Protein AF-A0A0K3BQ61-F1 (afdb_monomer_lite)

Radius of gyration: 16.15 Å; chains: 1; bounding box: 32×47×34 Å

Structure (mmCIF, N/CA/C/O backbone):
data_AF-A0A0K3BQ61-F1
#
_entry.id   AF-A0A0K3BQ61-F1
#
loop_
_atom_site.group_PDB
_atom_site.id
_atom_site.type_symbol
_atom_site.label_atom_id
_atom_site.label_alt_id
_atom_site.label_comp_id
_atom_site.label_asym_id
_atom_site.label_entity_id
_atom_site.label_seq_id
_atom_site.pdbx_PDB_ins_code
_atom_site.Cartn_x
_atom_site.Cartn_y
_atom_site.Cartn_z
_atom_site.occupancy
_atom_site.B_iso_or_equiv
_atom_site.auth_seq_id
_atom_site.auth_comp_id
_atom_site.auth_asym_id
_atom_site.auth_atom_id
_atom_site.pdbx_PDB_model_num
ATOM 1 N N . MET A 1 1 ? 19.340 -35.153 12.238 1.00 63.81 1 MET A N 1
ATOM 2 C CA . MET A 1 1 ? 18.593 -35.238 10.962 1.00 63.81 1 MET A CA 1
ATOM 3 C C . MET A 1 1 ? 17.099 -34.933 11.121 1.00 63.81 1 MET A C 1
ATOM 5 O O . MET A 1 1 ? 16.691 -33.869 10.684 1.00 63.81 1 MET A O 1
ATOM 9 N N . ARG A 1 2 ? 16.28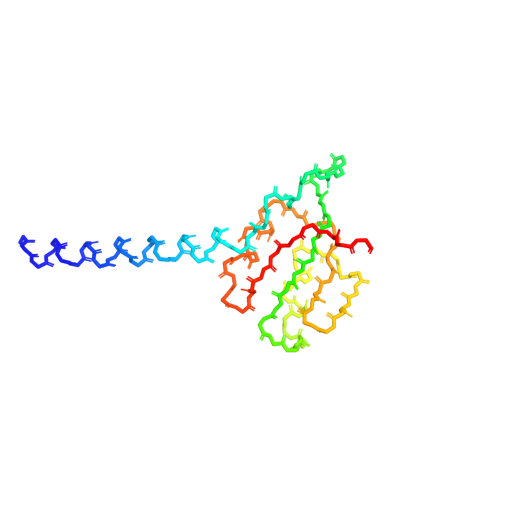3 -35.758 11.807 1.00 82.88 2 ARG A N 1
ATOM 10 C CA . ARG A 1 2 ? 14.808 -35.568 11.882 1.00 82.88 2 ARG A CA 1
ATOM 11 C C . ARG A 1 2 ? 14.350 -34.222 12.472 1.00 82.88 2 ARG A C 1
ATOM 13 O O . ARG A 1 2 ? 13.436 -33.610 11.943 1.00 82.88 2 ARG A O 1
ATOM 20 N N . LYS A 1 3 ? 15.019 -33.730 13.522 1.00 86.62 3 LYS A N 1
ATOM 21 C CA . LYS A 1 3 ? 14.719 -32.417 14.132 1.00 86.62 3 LYS A CA 1
ATOM 22 C C . LYS A 1 3 ? 15.018 -31.247 13.186 1.00 86.62 3 LYS A C 1
ATOM 24 O O . LYS A 1 3 ? 14.228 -30.321 13.103 1.00 86.62 3 LYS A O 1
ATOM 29 N N . ILE A 1 4 ? 16.124 -31.325 12.442 1.00 91.75 4 ILE A N 1
ATOM 30 C CA . ILE A 1 4 ? 16.502 -30.311 11.446 1.00 91.75 4 ILE A CA 1
ATOM 31 C C . ILE A 1 4 ? 15.474 -30.294 10.312 1.00 91.75 4 ILE A C 1
ATOM 33 O O . ILE A 1 4 ? 15.012 -29.227 9.941 1.00 91.75 4 ILE A O 1
ATOM 37 N N . ALA A 1 5 ? 15.048 -31.465 9.830 1.00 92.81 5 ALA A N 1
ATOM 38 C CA . ALA A 1 5 ? 14.005 -31.557 8.809 1.00 92.81 5 ALA A CA 1
ATOM 39 C C . ALA A 1 5 ? 12.678 -30.919 9.261 1.00 92.81 5 ALA A C 1
ATOM 41 O O . ALA A 1 5 ? 12.041 -30.228 8.476 1.00 92.81 5 ALA A O 1
ATOM 42 N N . VAL A 1 6 ? 12.290 -31.091 10.532 1.00 94.31 6 VAL A N 1
ATOM 43 C CA . VAL A 1 6 ? 11.101 -30.428 11.100 1.00 94.31 6 VAL A CA 1
ATOM 44 C C . VAL A 1 6 ? 11.273 -28.911 11.127 1.00 94.31 6 VAL A C 1
ATOM 46 O O . VAL A 1 6 ? 10.369 -28.197 10.709 1.00 94.31 6 VAL A O 1
ATOM 49 N N . VAL A 1 7 ? 12.430 -28.411 11.569 1.00 94.44 7 VAL A N 1
ATOM 50 C CA . VAL A 1 7 ? 12.706 -26.964 11.577 1.00 94.44 7 VAL A CA 1
ATOM 51 C C . VAL A 1 7 ? 12.660 -26.395 10.159 1.00 94.44 7 VAL A C 1
ATOM 53 O O . VAL A 1 7 ? 11.989 -25.395 9.932 1.00 94.44 7 VAL A O 1
ATOM 56 N N . VAL A 1 8 ? 13.295 -27.061 9.191 1.00 95.38 8 VAL A N 1
ATOM 57 C CA . VAL A 1 8 ? 13.254 -26.656 7.778 1.00 95.38 8 VAL A CA 1
ATOM 58 C C . VAL A 1 8 ? 11.819 -26.650 7.248 1.00 95.38 8 VAL A C 1
ATOM 60 O O . VAL A 1 8 ? 11.421 -25.686 6.605 1.00 95.38 8 VAL A O 1
ATOM 63 N N . ALA A 1 9 ? 11.013 -27.670 7.555 1.00 93.56 9 ALA A N 1
ATOM 64 C CA . ALA A 1 9 ? 9.619 -27.726 7.119 1.00 93.56 9 ALA A CA 1
ATOM 65 C C . ALA A 1 9 ? 8.770 -26.581 7.700 1.00 93.56 9 ALA A C 1
ATOM 67 O O . ALA A 1 9 ? 7.958 -26.004 6.982 1.00 93.56 9 ALA A O 1
ATOM 68 N N . VAL A 1 10 ? 8.976 -26.217 8.972 1.00 95.88 10 VAL A N 1
ATOM 69 C CA . VAL A 1 10 ? 8.277 -25.085 9.608 1.00 95.88 10 VAL A CA 1
ATOM 70 C C . VAL A 1 10 ? 8.687 -23.757 8.976 1.00 95.88 10 VAL A C 1
ATOM 72 O O . VAL A 1 10 ? 7.822 -22.932 8.694 1.00 95.88 10 VAL A O 1
ATOM 75 N N . VAL A 1 11 ? 9.981 -23.560 8.708 1.00 94.94 11 VAL A N 1
ATOM 76 C CA . VAL A 1 11 ? 10.475 -22.353 8.026 1.00 94.94 11 VAL A CA 1
ATOM 77 C C . VAL A 1 11 ? 9.874 -22.245 6.626 1.00 94.94 11 VAL A C 1
ATOM 79 O O . VAL A 1 11 ? 9.340 -21.199 6.280 1.00 94.94 11 VAL A O 1
ATOM 82 N N . LEU A 1 12 ? 9.872 -23.329 5.846 1.00 94.44 12 LEU A N 1
ATOM 83 C CA . LEU A 1 12 ? 9.282 -23.328 4.505 1.00 94.44 12 LEU A CA 1
ATOM 84 C C . LEU A 1 12 ? 7.773 -23.063 4.533 1.00 94.44 12 LEU A C 1
ATOM 86 O O . LEU A 1 12 ? 7.278 -22.284 3.726 1.00 94.44 12 LEU A O 1
ATOM 90 N N . ALA A 1 13 ? 7.039 -23.662 5.473 1.00 91.38 13 ALA A N 1
ATOM 91 C CA . ALA A 1 13 ? 5.612 -23.394 5.635 1.00 91.38 13 ALA A CA 1
ATOM 92 C C . ALA A 1 13 ? 5.343 -21.924 5.996 1.00 91.38 13 ALA A C 1
ATOM 94 O O . ALA A 1 13 ? 4.373 -21.340 5.516 1.00 91.38 13 ALA A O 1
ATOM 95 N N . TYR A 1 14 ? 6.210 -21.319 6.811 1.00 86.25 14 TYR A N 1
ATOM 96 C CA . TYR A 1 14 ? 6.125 -19.907 7.167 1.00 86.25 14 TYR A CA 1
ATOM 97 C C . TYR A 1 14 ? 6.418 -18.986 5.973 1.00 86.25 14 TYR A C 1
ATOM 99 O O . TYR A 1 14 ? 5.651 -18.058 5.731 1.00 86.25 14 TYR A O 1
ATOM 107 N N . GLU A 1 15 ? 7.455 -19.271 5.183 1.00 84.56 15 GLU A N 1
ATOM 108 C CA . GLU A 1 15 ? 7.764 -18.524 3.953 1.00 84.56 15 GLU A CA 1
ATOM 109 C C . GLU A 1 15 ? 6.617 -18.608 2.935 1.00 84.56 15 GLU A C 1
ATOM 111 O O . GLU A 1 15 ? 6.171 -17.587 2.416 1.00 84.56 15 GLU A O 1
ATOM 116 N N . ILE A 1 16 ? 6.059 -19.804 2.715 1.00 84.62 16 ILE A N 1
ATOM 117 C CA . ILE A 1 16 ? 4.900 -20.000 1.827 1.00 84.62 16 ILE A CA 1
ATOM 118 C C . ILE A 1 16 ? 3.687 -19.217 2.340 1.00 84.62 16 ILE A C 1
ATOM 120 O O . ILE A 1 16 ? 2.977 -18.582 1.564 1.00 84.62 16 ILE A O 1
ATOM 124 N N . TRP A 1 17 ? 3.444 -19.233 3.652 1.00 78.62 17 TRP A N 1
ATOM 125 C CA . TRP A 1 17 ? 2.358 -18.463 4.254 1.00 78.62 17 TRP A CA 1
ATOM 126 C C . TRP A 1 17 ? 2.533 -16.953 4.035 1.00 78.62 17 TRP A C 1
ATOM 128 O O . TRP A 1 17 ? 1.562 -16.265 3.714 1.00 78.62 17 TRP A O 1
ATOM 138 N N . LEU A 1 18 ? 3.755 -16.432 4.181 1.00 73.94 18 LEU A N 1
ATOM 139 C CA . LEU A 1 18 ? 4.067 -15.027 3.912 1.00 73.94 18 LEU A CA 1
ATOM 140 C C . LEU A 1 18 ? 3.861 -14.665 2.437 1.00 73.94 18 LEU A C 1
ATOM 142 O O . LEU A 1 18 ? 3.290 -13.610 2.156 1.00 73.94 18 LEU A O 1
ATOM 146 N N . ASP A 1 19 ? 4.271 -15.539 1.520 1.00 69.81 19 ASP A N 1
ATOM 147 C CA . ASP A 1 19 ? 4.128 -15.331 0.079 1.00 69.81 19 ASP A CA 1
ATOM 148 C C . ASP A 1 19 ? 2.655 -15.321 -0.352 1.00 69.81 19 ASP A C 1
ATOM 150 O O . ASP A 1 19 ? 2.201 -14.376 -0.995 1.00 69.81 19 ASP A O 1
ATOM 154 N N . VAL A 1 20 ? 1.851 -16.283 0.116 1.00 69.38 20 VAL A N 1
ATOM 155 C CA . VAL A 1 20 ? 0.401 -16.329 -0.153 1.00 69.38 20 VAL A CA 1
ATOM 156 C C . VAL A 1 20 ? -0.308 -15.088 0.396 1.00 69.38 20 VAL A C 1
ATOM 158 O O . VAL A 1 20 ? -1.160 -14.502 -0.275 1.00 69.38 20 VAL A O 1
ATOM 161 N N . GLN A 1 21 ? 0.056 -14.645 1.602 1.00 68.12 21 GLN A N 1
ATOM 162 C CA . GLN A 1 21 ? -0.510 -13.437 2.203 1.00 68.12 21 GLN A CA 1
ATOM 163 C C . GLN A 1 21 ? -0.085 -12.152 1.481 1.00 68.12 21 GLN A C 1
ATOM 165 O O . GLN A 1 21 ? -0.816 -11.168 1.548 1.00 68.12 21 GLN A O 1
ATOM 170 N N . ALA A 1 22 ? 1.077 -12.116 0.825 1.00 61.03 22 ALA A N 1
ATOM 171 C CA . ALA A 1 22 ? 1.529 -10.960 0.053 1.00 61.03 22 ALA A CA 1
ATOM 172 C C . ALA A 1 22 ? 0.942 -10.957 -1.368 1.00 61.03 22 ALA A C 1
ATOM 174 O O . ALA A 1 22 ? 0.454 -9.923 -1.824 1.00 61.03 22 ALA A O 1
ATOM 175 N N . SER A 1 23 ? 0.940 -12.114 -2.034 1.00 63.84 23 SER A N 1
ATOM 176 C CA . SER A 1 23 ? 0.443 -12.307 -3.399 1.00 63.84 23 SER A CA 1
ATOM 177 C C . SER A 1 23 ? -1.071 -12.094 -3.494 1.00 63.84 23 SER A C 1
ATOM 179 O O . SER A 1 23 ? -1.529 -11.348 -4.354 1.00 63.84 23 SER A O 1
ATOM 181 N N . GLY A 1 24 ? -1.855 -12.611 -2.539 1.00 73.00 24 GLY A N 1
ATOM 182 C CA . GLY A 1 24 ? -3.318 -12.467 -2.549 1.00 73.00 24 GLY A CA 1
ATOM 183 C C . GLY A 1 24 ? -3.843 -11.044 -2.310 1.00 73.00 24 GLY A C 1
ATOM 184 O O . GLY A 1 24 ? -5.051 -10.819 -2.375 1.00 73.00 24 GLY A O 1
ATOM 185 N N . LYS A 1 25 ? -2.970 -10.076 -2.005 1.00 82.75 25 LYS A N 1
ATOM 186 C CA . LYS A 1 25 ? -3.372 -8.686 -1.747 1.00 82.75 25 LYS A CA 1
ATOM 187 C C . LYS A 1 25 ? -3.411 -7.827 -3.000 1.00 82.75 25 LYS A C 1
ATOM 189 O O . LYS A 1 25 ? -4.096 -6.812 -2.972 1.00 82.75 25 LYS A O 1
ATOM 194 N N . VAL A 1 26 ? -2.676 -8.168 -4.056 1.00 88.50 26 VAL A N 1
ATOM 195 C CA . VAL A 1 26 ? -2.587 -7.347 -5.273 1.00 88.50 26 VAL A CA 1
ATOM 196 C C . VAL A 1 26 ? -3.541 -7.920 -6.313 1.00 88.50 26 VAL A C 1
ATOM 198 O O . VAL A 1 26 ? -3.424 -9.083 -6.673 1.00 88.50 26 VAL A O 1
ATOM 201 N N . ALA A 1 27 ? -4.502 -7.123 -6.776 1.00 86.94 27 ALA A N 1
ATOM 202 C CA . ALA A 1 27 ? -5.407 -7.540 -7.841 1.00 86.94 27 ALA A CA 1
ATOM 203 C C . ALA A 1 27 ? -4.688 -7.603 -9.204 1.00 86.94 27 ALA A C 1
ATOM 205 O O . ALA A 1 27 ? -3.766 -6.828 -9.465 1.00 86.94 27 ALA A O 1
ATOM 206 N N . ASP A 1 28 ? -5.142 -8.497 -10.087 1.00 85.12 28 ASP A N 1
ATOM 207 C CA . ASP A 1 28 ? -4.524 -8.768 -11.401 1.00 85.12 28 ASP A CA 1
ATOM 208 C C . ASP A 1 28 ? -4.547 -7.565 -12.368 1.00 85.12 28 ASP A C 1
ATOM 210 O O . ASP A 1 28 ? -3.806 -7.508 -13.356 1.00 85.12 28 ASP A O 1
ATOM 214 N N . ASP A 1 29 ? -5.409 -6.586 -12.093 1.00 84.69 29 ASP A N 1
ATOM 215 C CA . ASP A 1 29 ? -5.566 -5.356 -12.866 1.00 84.69 29 ASP A CA 1
ATOM 216 C C . ASP A 1 29 ? -4.595 -4.236 -12.441 1.00 84.69 29 ASP A C 1
ATOM 218 O O . ASP A 1 29 ? -4.454 -3.220 -13.136 1.00 84.69 29 ASP A O 1
ATOM 222 N N . VAL A 1 30 ? -3.869 -4.4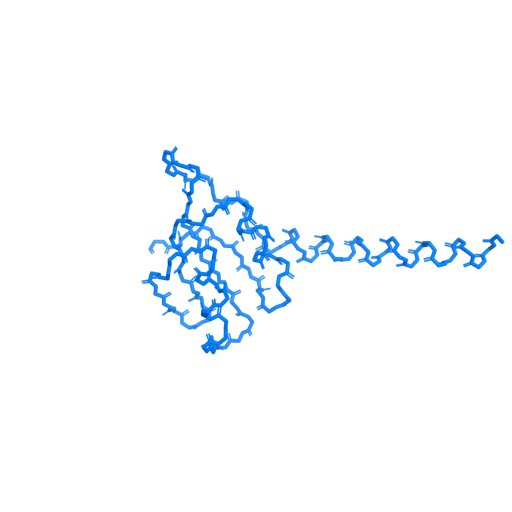19 -11.332 1.00 87.94 30 VAL A N 1
ATOM 223 C CA . VAL A 1 30 ? -2.937 -3.422 -10.805 1.00 87.94 30 VAL A CA 1
ATOM 224 C C . VAL A 1 30 ? -1.781 -3.209 -11.776 1.00 87.94 30 VAL A C 1
ATOM 226 O O . VAL A 1 30 ? -0.983 -4.095 -12.080 1.00 87.94 30 VAL A O 1
ATOM 229 N N . GLY A 1 31 ? -1.653 -1.969 -12.245 1.00 85.62 31 GLY A N 1
ATOM 230 C CA . GLY A 1 31 ? -0.586 -1.582 -13.156 1.00 85.62 31 GLY A CA 1
ATOM 231 C C . GLY A 1 31 ? -0.769 -2.072 -14.592 1.00 85.62 31 GLY A C 1
ATOM 232 O O . GLY A 1 31 ? 0.210 -2.045 -15.330 1.00 85.62 31 GLY A O 1
ATOM 233 N N . GLN A 1 32 ? -1.973 -2.467 -15.019 1.00 88.06 32 GLN A N 1
ATOM 234 C CA . GLN A 1 32 ? -2.276 -2.665 -16.448 1.00 88.06 32 GLN A CA 1
ATOM 235 C C . GLN A 1 32 ? -2.174 -1.343 -17.229 1.00 88.06 32 GLN A C 1
ATOM 237 O O . GLN A 1 32 ? -1.626 -1.291 -18.327 1.00 88.06 32 GLN A O 1
ATOM 242 N N . VAL A 1 33 ? -2.626 -0.240 -16.621 1.00 87.25 33 VAL A N 1
ATOM 243 C CA . VAL A 1 33 ? -2.511 1.114 -17.182 1.00 87.25 33 VAL A CA 1
ATOM 244 C C . VAL A 1 33 ? -1.344 1.840 -16.515 1.00 87.25 33 VAL A C 1
ATOM 246 O O . VAL A 1 33 ? -1.450 2.307 -15.377 1.00 87.25 33 VAL A O 1
ATOM 249 N N . ARG A 1 34 ? -0.212 1.930 -17.220 1.00 91.94 34 ARG A N 1
ATOM 250 C CA . ARG A 1 34 ? 1.009 2.613 -16.758 1.00 91.94 34 ARG A CA 1
ATOM 251 C C . ARG A 1 34 ? 1.274 3.864 -17.583 1.00 91.94 34 ARG A C 1
ATOM 253 O O . ARG A 1 34 ? 0.966 3.915 -18.767 1.00 91.94 34 ARG A O 1
ATOM 260 N N . ASN A 1 35 ? 1.888 4.863 -16.960 1.00 90.94 35 ASN A N 1
ATOM 261 C CA . ASN A 1 35 ? 2.433 6.011 -17.677 1.00 90.94 35 ASN A CA 1
ATOM 262 C C . ASN A 1 35 ? 3.786 5.676 -18.333 1.00 90.94 35 ASN A C 1
ATOM 264 O O . ASN A 1 35 ? 4.362 4.616 -18.090 1.00 90.94 35 ASN A O 1
ATOM 268 N N . GLU A 1 36 ? 4.338 6.623 -19.092 1.00 90.25 36 GLU A N 1
ATOM 269 C CA . GLU A 1 36 ? 5.641 6.509 -19.777 1.00 90.25 36 GLU A CA 1
ATOM 270 C C . GLU A 1 36 ? 6.809 6.146 -18.842 1.00 90.25 36 GLU A C 1
ATOM 272 O O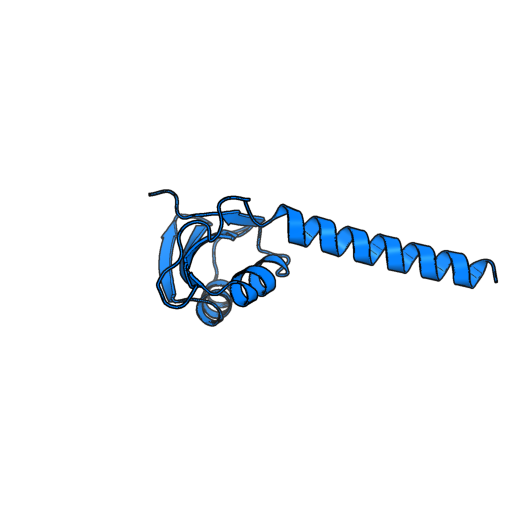 . GLU A 1 36 ? 7.807 5.574 -19.266 1.00 90.25 36 GLU A O 1
ATOM 277 N N . ARG A 1 37 ? 6.685 6.450 -17.544 1.00 90.31 37 ARG A N 1
ATOM 278 C CA . ARG A 1 37 ? 7.683 6.134 -16.509 1.00 90.31 37 ARG A CA 1
ATOM 279 C C . ARG A 1 37 ? 7.429 4.783 -15.830 1.00 90.31 37 ARG A C 1
ATOM 281 O O . ARG A 1 37 ? 8.019 4.513 -14.785 1.00 90.31 37 ARG A O 1
ATOM 288 N N . GLY A 1 38 ? 6.511 3.973 -16.358 1.00 92.31 38 GLY A N 1
ATOM 289 C CA . GLY A 1 38 ? 6.133 2.671 -15.807 1.00 92.31 38 GLY A CA 1
ATOM 290 C C . GLY A 1 38 ? 5.389 2.740 -14.468 1.00 92.31 38 GLY A C 1
ATOM 291 O O . GLY A 1 38 ? 5.316 1.736 -13.762 1.00 92.31 38 GLY A O 1
ATOM 292 N N . ARG A 1 39 ? 4.861 3.911 -14.088 1.00 94.75 39 ARG A N 1
ATOM 293 C CA . ARG A 1 39 ? 4.131 4.140 -12.831 1.00 94.75 39 ARG A CA 1
ATOM 294 C C . ARG A 1 39 ? 2.629 4.163 -13.070 1.00 94.75 39 ARG A C 1
ATOM 296 O O . ARG A 1 39 ? 2.178 4.539 -14.148 1.00 94.75 39 ARG A O 1
ATOM 303 N N . TYR A 1 40 ? 1.857 3.833 -12.046 1.00 95.75 40 TYR A N 1
ATOM 304 C CA . TYR A 1 40 ? 0.404 3.732 -12.141 1.00 95.75 40 TYR A CA 1
ATOM 305 C C . TYR A 1 40 ? -0.286 4.295 -10.901 1.00 95.75 40 TYR A C 1
ATOM 307 O O . TYR A 1 40 ? 0.346 4.761 -9.947 1.00 95.75 40 TYR A O 1
ATOM 315 N N . SER A 1 41 ? -1.607 4.348 -10.976 1.00 95.75 41 SER A N 1
ATOM 316 C CA . SER A 1 41 ? -2.459 4.689 -9.843 1.00 95.75 41 SER A CA 1
ATOM 317 C C . SER A 1 41 ? -2.895 3.399 -9.157 1.00 95.75 41 SER A C 1
ATOM 319 O O . SER A 1 41 ? -3.021 2.379 -9.831 1.00 95.75 41 SER A O 1
ATOM 321 N N . ALA A 1 42 ? -3.081 3.435 -7.844 1.00 95.69 42 ALA A N 1
ATOM 322 C CA . ALA A 1 42 ? -3.474 2.270 -7.067 1.00 95.69 42 ALA A CA 1
ATOM 323 C C . ALA A 1 42 ? -4.362 2.695 -5.902 1.00 95.69 42 ALA A C 1
ATOM 325 O O . ALA A 1 42 ? -4.054 3.675 -5.221 1.00 95.69 42 ALA A O 1
ATOM 326 N N . ASP A 1 43 ? -5.410 1.924 -5.661 1.00 96.06 43 ASP A N 1
ATOM 327 C CA . ASP A 1 43 ? -6.254 2.049 -4.483 1.00 96.06 43 ASP A CA 1
ATOM 328 C C . ASP A 1 43 ? -5.751 1.066 -3.433 1.00 96.06 43 ASP A C 1
ATOM 330 O O . ASP A 1 43 ? -5.601 -0.127 -3.704 1.00 96.06 43 ASP A O 1
ATOM 334 N N . VAL A 1 44 ? -5.431 1.577 -2.245 1.00 95.12 44 VAL A N 1
ATOM 335 C CA . VAL A 1 44 ? -4.890 0.773 -1.148 1.00 95.12 44 VAL A CA 1
ATOM 336 C C . VAL A 1 44 ? -5.922 0.683 -0.038 1.00 95.12 44 VAL A C 1
ATOM 338 O O . VAL A 1 44 ? -6.122 1.637 0.710 1.00 95.12 44 VAL A O 1
ATOM 341 N N . GLU A 1 45 ? -6.554 -0.480 0.085 1.00 95.00 45 GLU A N 1
ATOM 342 C CA . GLU A 1 45 ? -7.481 -0.798 1.165 1.00 95.00 45 GLU A CA 1
ATOM 343 C C . GLU A 1 45 ? -6.698 -1.208 2.419 1.00 95.00 45 GLU A C 1
ATOM 345 O O . GLU A 1 45 ? -5.909 -2.163 2.424 1.00 95.00 45 GLU A O 1
ATOM 350 N N . ILE A 1 46 ? -6.939 -0.492 3.508 1.00 93.44 46 ILE A N 1
ATOM 351 C CA . ILE A 1 46 ? -6.370 -0.734 4.832 1.00 93.44 46 ILE A CA 1
ATOM 352 C C . ILE A 1 46 ? -7.407 -1.475 5.686 1.00 93.44 46 ILE A C 1
ATOM 354 O O . ILE A 1 46 ? -8.613 -1.321 5.520 1.00 93.44 46 ILE A O 1
ATOM 358 N N . LYS A 1 47 ? -6.958 -2.306 6.631 1.00 92.00 47 LYS A N 1
ATOM 359 C CA . LYS A 1 47 ? -7.855 -3.089 7.506 1.00 92.00 47 LYS A CA 1
ATOM 360 C C . LYS A 1 47 ? -8.665 -2.251 8.512 1.00 92.00 47 LYS A C 1
ATOM 362 O O . LYS A 1 47 ? -9.527 -2.805 9.188 1.00 92.00 47 LYS A O 1
ATOM 367 N N . PHE A 1 48 ? -8.369 -0.963 8.649 1.00 89.62 48 PHE A N 1
ATOM 368 C CA . PHE A 1 48 ? -8.930 -0.050 9.644 1.00 89.62 48 PHE A CA 1
ATOM 369 C C . PHE A 1 48 ? -8.770 1.405 9.171 1.00 89.62 48 PHE A C 1
ATOM 371 O O . PHE A 1 48 ? -8.091 1.660 8.173 1.00 89.62 48 PHE A O 1
ATOM 378 N N . ALA A 1 49 ? -9.376 2.350 9.897 1.00 88.56 49 ALA A N 1
ATOM 379 C CA . ALA A 1 49 ? -9.346 3.769 9.553 1.00 88.56 49 ALA A CA 1
ATOM 380 C C . ALA A 1 49 ? -7.895 4.298 9.444 1.00 88.56 49 ALA A C 1
ATOM 382 O O . ALA A 1 49 ? -7.089 4.054 10.348 1.00 88.56 49 ALA A O 1
ATOM 383 N N . PRO A 1 50 ? -7.526 5.023 8.370 1.00 86.56 50 PRO A N 1
ATOM 384 C CA . PRO A 1 50 ? -6.149 5.452 8.160 1.00 86.56 50 PRO A CA 1
ATOM 385 C C . PRO A 1 50 ? -5.706 6.491 9.195 1.00 86.56 50 PRO A C 1
ATOM 387 O O . PRO A 1 50 ? -6.127 7.645 9.172 1.00 86.56 50 PRO A O 1
ATOM 390 N N . GLU A 1 51 ? -4.792 6.108 10.083 1.00 91.94 51 GLU A N 1
ATOM 391 C CA . GLU A 1 51 ? -4.089 7.075 10.934 1.00 91.94 51 GLU A CA 1
ATOM 392 C C . GLU A 1 51 ? -2.896 7.725 10.213 1.00 91.94 51 GLU A C 1
ATOM 394 O O . GLU A 1 51 ? -2.387 7.208 9.213 1.00 91.94 51 GLU A O 1
ATOM 399 N N . ARG A 1 52 ? -2.376 8.828 10.773 1.00 92.38 52 ARG A N 1
ATOM 400 C CA . ARG A 1 52 ? -1.243 9.594 10.220 1.00 92.38 52 ARG A CA 1
ATOM 401 C C . ARG A 1 52 ? -0.044 8.716 9.850 1.00 92.38 52 ARG A C 1
ATOM 403 O O . ARG A 1 52 ? 0.564 8.945 8.812 1.00 92.38 52 ARG A O 1
ATOM 410 N N . TYR A 1 53 ? 0.290 7.715 10.662 1.00 93.56 53 TYR A N 1
ATOM 411 C CA . TYR A 1 53 ? 1.382 6.784 10.360 1.00 93.56 53 TYR A CA 1
ATOM 412 C C . TYR A 1 53 ? 1.187 6.065 9.014 1.00 93.56 53 TYR A C 1
ATOM 414 O O . TYR A 1 53 ? 2.102 6.044 8.195 1.00 93.56 53 TYR A O 1
ATOM 422 N N . HIS A 1 54 ? -0.011 5.537 8.752 1.00 93.75 54 HIS A N 1
ATOM 423 C CA . HIS A 1 54 ? -0.323 4.793 7.528 1.00 93.75 54 HIS A CA 1
ATOM 424 C C . HIS A 1 54 ? -0.211 5.685 6.299 1.00 93.75 54 HIS A C 1
ATOM 426 O O . HIS A 1 54 ? 0.438 5.327 5.322 1.00 93.75 54 HIS A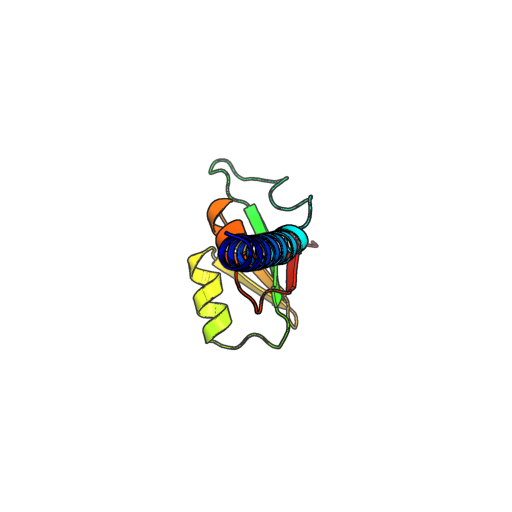 O 1
ATOM 432 N N . VAL A 1 55 ? -0.773 6.889 6.393 1.00 92.31 55 VAL A N 1
ATOM 433 C CA . VAL A 1 55 ? -0.696 7.929 5.361 1.00 92.31 55 VAL A CA 1
ATOM 434 C C . VAL A 1 55 ? 0.769 8.271 5.054 1.00 92.31 55 VAL A C 1
ATOM 436 O O . VAL A 1 55 ? 1.180 8.263 3.894 1.00 92.31 55 VAL A O 1
ATOM 439 N N . LEU A 1 56 ? 1.589 8.494 6.088 1.00 94.88 56 LEU A N 1
ATOM 440 C CA . LEU A 1 56 ? 3.012 8.810 5.927 1.00 94.88 56 LEU A CA 1
ATOM 441 C C . LEU A 1 56 ? 3.838 7.643 5.371 1.00 94.88 56 LEU A C 1
ATOM 443 O O . LEU A 1 56 ? 4.876 7.876 4.755 1.00 94.88 56 LEU A O 1
ATOM 447 N N . GLU A 1 57 ? 3.425 6.401 5.603 1.00 95.75 57 GLU A N 1
ATOM 448 C CA . GLU A 1 57 ? 4.087 5.228 5.036 1.00 95.75 57 GLU A CA 1
ATOM 449 C C . GLU A 1 57 ? 3.699 5.039 3.564 1.00 95.75 57 GLU A C 1
ATOM 451 O O . GLU A 1 57 ? 4.565 4.825 2.718 1.00 95.75 57 GLU A O 1
ATOM 456 N N . LEU A 1 58 ? 2.415 5.209 3.232 1.00 95.62 58 LEU A N 1
ATOM 457 C CA . LEU A 1 58 ? 1.900 5.129 1.864 1.00 95.62 58 LEU A CA 1
ATOM 458 C C . LEU A 1 58 ? 2.508 6.201 0.955 1.00 95.62 58 LEU A C 1
ATOM 460 O O . LEU A 1 58 ? 2.892 5.902 -0.178 1.00 95.62 58 LEU A O 1
ATOM 464 N N . GLN A 1 59 ? 2.683 7.426 1.463 1.00 95.75 59 GLN A N 1
ATOM 465 C CA . GLN A 1 59 ? 3.249 8.527 0.678 1.00 95.75 59 GLN A CA 1
ATOM 466 C C . GLN A 1 59 ? 4.706 8.272 0.228 1.00 95.75 59 GLN A C 1
ATOM 468 O O . GLN A 1 59 ? 5.197 8.920 -0.693 1.00 95.75 59 GLN A O 1
ATOM 473 N N . LYS A 1 60 ? 5.431 7.339 0.871 1.00 96.62 60 LYS A N 1
ATOM 474 C CA . LYS A 1 60 ? 6.797 6.969 0.454 1.00 96.62 60 LYS A CA 1
ATOM 475 C C . LYS A 1 60 ? 6.804 6.244 -0.892 1.00 96.62 60 LYS A C 1
ATOM 477 O O . LYS A 1 60 ? 7.823 6.229 -1.578 1.00 96.62 60 LYS A O 1
ATOM 482 N N . HIS A 1 61 ? 5.675 5.645 -1.268 1.00 96.38 61 HIS A N 1
ATOM 483 C CA . HIS A 1 61 ? 5.534 4.818 -2.464 1.00 96.38 61 HIS A CA 1
ATOM 484 C C . HIS A 1 61 ? 4.719 5.492 -3.578 1.00 96.38 61 HIS A C 1
ATOM 486 O O . HIS A 1 61 ? 4.718 5.000 -4.705 1.00 96.38 61 HIS A O 1
ATOM 492 N N . GLY A 1 62 ? 4.072 6.628 -3.305 1.00 95.19 62 GLY A N 1
ATOM 493 C CA . GLY A 1 62 ? 3.281 7.387 -4.272 1.00 95.19 62 GLY A CA 1
ATOM 494 C C . GLY A 1 62 ? 2.736 8.685 -3.679 1.00 95.19 62 GLY A C 1
ATOM 495 O O . GLY A 1 62 ? 2.932 8.979 -2.508 1.00 95.19 62 GLY A O 1
ATOM 496 N N . ARG A 1 63 ? 2.036 9.483 -4.485 1.00 96.38 63 ARG A N 1
ATOM 497 C CA . ARG A 1 63 ? 1.350 10.693 -4.005 1.00 96.38 63 ARG A CA 1
ATOM 498 C C . ARG A 1 63 ? -0.069 10.347 -3.589 1.00 96.38 63 ARG A C 1
ATOM 500 O O . ARG A 1 63 ? -0.752 9.643 -4.329 1.00 96.38 63 ARG A O 1
ATOM 507 N N . ILE A 1 64 ? -0.518 10.887 -2.464 1.00 95.56 64 ILE A N 1
ATOM 508 C CA . ILE A 1 64 ? -1.895 10.716 -2.000 1.00 95.56 64 ILE A CA 1
ATOM 509 C C . ILE A 1 64 ? -2.816 11.600 -2.842 1.00 95.56 64 ILE A C 1
ATOM 511 O O . ILE A 1 64 ? -2.584 12.801 -2.966 1.00 95.56 64 ILE A O 1
ATOM 515 N N . ALA A 1 65 ? -3.823 10.982 -3.453 1.00 94.12 65 ALA A N 1
ATOM 516 C CA . ALA A 1 65 ? -4.861 11.639 -4.247 1.00 94.12 65 ALA A CA 1
ATOM 517 C C . ALA A 1 65 ? -6.130 11.908 -3.426 1.00 94.12 65 ALA A C 1
ATOM 519 O O . ALA A 1 65 ? -6.897 12.800 -3.766 1.00 94.12 65 ALA A O 1
ATOM 520 N N . GLY A 1 66 ? -6.339 11.139 -2.360 1.00 93.06 66 GLY A N 1
ATOM 521 C CA . GLY A 1 66 ? -7.497 11.226 -1.486 1.00 93.06 66 GLY A CA 1
ATOM 522 C C . GLY A 1 66 ? -7.605 9.985 -0.610 1.00 93.06 66 GLY A C 1
ATOM 523 O O . GLY A 1 66 ? -6.818 9.044 -0.749 1.00 93.06 66 GLY A O 1
ATOM 524 N N . THR A 1 67 ? -8.605 9.995 0.258 1.00 92.81 67 THR A N 1
ATOM 525 C CA . THR A 1 67 ? -8.956 8.875 1.126 1.00 92.81 67 THR A CA 1
ATOM 526 C C . THR A 1 67 ? -10.471 8.745 1.136 1.00 92.81 67 THR A C 1
ATOM 528 O O . THR A 1 67 ? -11.149 9.741 1.385 1.00 92.81 67 THR A O 1
ATOM 531 N N . ASP A 1 68 ? -10.977 7.538 0.911 1.00 92.44 68 ASP A N 1
ATOM 532 C CA . ASP A 1 68 ? -12.389 7.193 1.048 1.00 92.44 68 ASP A CA 1
ATOM 533 C C . ASP A 1 68 ? -12.539 6.025 2.031 1.00 92.44 68 ASP A C 1
ATOM 535 O O . ASP A 1 68 ? -12.107 4.899 1.772 1.00 92.44 68 ASP A O 1
ATOM 539 N N . GLY A 1 69 ? -13.078 6.312 3.217 1.00 92.19 69 GLY A N 1
ATOM 540 C CA . GLY A 1 69 ? -13.147 5.357 4.322 1.00 92.19 69 GLY A CA 1
ATOM 541 C C . GLY A 1 69 ? -11.778 4.749 4.652 1.00 92.19 69 GLY A C 1
ATOM 542 O O . GLY A 1 69 ? -10.890 5.426 5.171 1.00 92.19 69 GLY A O 1
ATOM 543 N N . ASN A 1 70 ? -11.616 3.460 4.344 1.00 94.44 70 ASN A N 1
ATOM 544 C CA . ASN A 1 70 ? -10.379 2.704 4.568 1.00 94.44 70 ASN A CA 1
ATOM 545 C C . ASN A 1 70 ? -9.493 2.584 3.316 1.00 94.44 70 ASN A C 1
ATOM 547 O O . ASN A 1 70 ? -8.480 1.885 3.348 1.00 94.44 70 ASN A O 1
ATOM 551 N N . VAL A 1 71 ? -9.869 3.226 2.213 1.00 94.50 71 VAL A N 1
ATOM 552 C CA . VAL A 1 71 ? -9.137 3.199 0.948 1.00 94.50 71 VAL A CA 1
ATOM 553 C C . VAL A 1 71 ? -8.345 4.488 0.802 1.00 94.50 71 VAL A C 1
ATOM 555 O O . VAL A 1 71 ? -8.888 5.584 0.896 1.00 94.50 71 VAL A O 1
ATOM 558 N N . VAL A 1 72 ? -7.044 4.363 0.558 1.00 95.38 72 VAL A N 1
ATOM 559 C CA . VAL A 1 72 ? -6.178 5.498 0.229 1.00 95.38 72 VAL A CA 1
ATOM 560 C C . VAL A 1 72 ? -5.829 5.434 -1.249 1.00 95.38 72 VAL A C 1
ATOM 562 O O . VAL A 1 72 ? -5.216 4.470 -1.714 1.00 95.38 72 VAL A O 1
ATOM 565 N N . HIS A 1 73 ? -6.181 6.487 -1.979 1.00 96.00 73 HIS A N 1
ATOM 566 C CA . HIS A 1 73 ? -5.910 6.596 -3.405 1.00 96.00 73 HIS A CA 1
ATOM 567 C C . HIS A 1 73 ? -4.486 7.100 -3.618 1.00 96.00 73 HIS A C 1
ATOM 569 O O . HIS A 1 73 ? -4.133 8.209 -3.204 1.00 96.00 73 HIS A O 1
ATOM 575 N N . LEU A 1 74 ? -3.660 6.310 -4.301 1.00 96.44 74 LEU A N 1
ATOM 576 C CA . LEU A 1 74 ? -2.285 6.662 -4.636 1.00 96.44 74 LEU A CA 1
ATOM 577 C C . LEU A 1 74 ? -2.104 6.893 -6.136 1.00 96.44 74 LEU A C 1
ATOM 579 O O . LEU A 1 74 ? -2.658 6.199 -6.988 1.00 96.44 74 LEU A O 1
ATOM 583 N N . ARG A 1 75 ? -1.249 7.861 -6.471 1.00 95.88 75 ARG A N 1
ATOM 584 C CA . ARG A 1 75 ? -0.823 8.169 -7.841 1.00 95.88 75 ARG A CA 1
ATOM 585 C C . ARG A 1 75 ? 0.690 8.048 -7.971 1.00 95.88 75 ARG A C 1
ATOM 587 O O . ARG A 1 75 ? 1.441 8.528 -7.124 1.00 95.88 75 ARG A O 1
ATOM 594 N N . GLY A 1 76 ? 1.151 7.508 -9.097 1.00 95.25 76 GLY A N 1
ATOM 595 C CA . GLY A 1 76 ? 2.580 7.445 -9.418 1.00 95.25 76 GLY A CA 1
ATOM 596 C C . GLY A 1 76 ? 3.337 6.339 -8.676 1.00 95.25 76 GLY A C 1
ATOM 597 O O . GLY A 1 76 ? 4.552 6.454 -8.484 1.00 95.25 76 GLY A O 1
ATOM 598 N N . VAL A 1 77 ? 2.631 5.280 -8.285 1.00 96.50 77 VAL A N 1
ATOM 599 C CA . VAL A 1 77 ? 3.196 4.108 -7.616 1.00 96.50 77 VAL A CA 1
ATOM 600 C C . VAL A 1 77 ? 4.020 3.298 -8.616 1.00 96.50 77 VAL A C 1
ATOM 602 O O . VAL A 1 77 ? 3.629 3.147 -9.774 1.00 96.50 77 VAL A O 1
ATOM 605 N N . SER A 1 78 ? 5.197 2.830 -8.200 1.00 95.94 78 SER A N 1
ATOM 606 C CA . SER A 1 78 ? 6.027 1.916 -8.996 1.00 95.94 78 SER A CA 1
ATOM 607 C C . SER A 1 78 ? 5.676 0.447 -8.708 1.00 95.94 78 SER A C 1
ATOM 609 O O . SER A 1 78 ? 5.139 0.158 -7.634 1.00 95.94 78 SER A O 1
ATOM 611 N N . PRO A 1 79 ? 6.047 -0.500 -9.594 1.00 92.69 79 PRO A N 1
ATOM 612 C CA . PRO A 1 79 ? 5.911 -1.934 -9.323 1.00 92.69 79 PRO A CA 1
ATOM 613 C C . PRO A 1 79 ? 6.530 -2.353 -7.982 1.00 92.69 79 PRO A C 1
ATOM 615 O O . PRO A 1 79 ? 5.840 -2.890 -7.120 1.00 92.69 79 PRO A O 1
ATOM 618 N N . ALA A 1 80 ? 7.791 -1.976 -7.743 1.00 91.88 80 ALA A N 1
ATOM 619 C CA . ALA A 1 80 ? 8.477 -2.247 -6.477 1.00 91.88 80 ALA A CA 1
ATOM 620 C C . ALA A 1 80 ? 7.798 -1.571 -5.270 1.00 91.88 80 ALA A C 1
ATOM 622 O O . ALA A 1 80 ? 7.804 -2.104 -4.164 1.00 91.88 80 ALA A O 1
ATOM 623 N N . GLY A 1 81 ? 7.191 -0.395 -5.467 1.00 93.31 81 GLY A N 1
ATOM 624 C CA . GLY A 1 81 ? 6.410 0.273 -4.428 1.00 93.31 81 GLY A CA 1
ATOM 625 C C . GLY A 1 81 ? 5.157 -0.516 -4.058 1.00 93.31 81 GLY A C 1
ATOM 626 O O . GLY A 1 81 ? 4.875 -0.688 -2.880 1.00 93.31 81 GLY A O 1
ATOM 627 N N . THR A 1 82 ? 4.449 -1.054 -5.050 1.00 93.06 82 THR A N 1
ATOM 628 C CA . THR A 1 82 ? 3.272 -1.911 -4.829 1.00 93.06 82 THR A CA 1
ATOM 629 C C . THR A 1 82 ? 3.642 -3.185 -4.086 1.00 93.06 82 THR A C 1
ATOM 631 O O . THR A 1 82 ? 2.974 -3.553 -3.126 1.00 93.06 82 THR A O 1
ATOM 634 N N . GLU A 1 83 ? 4.746 -3.817 -4.47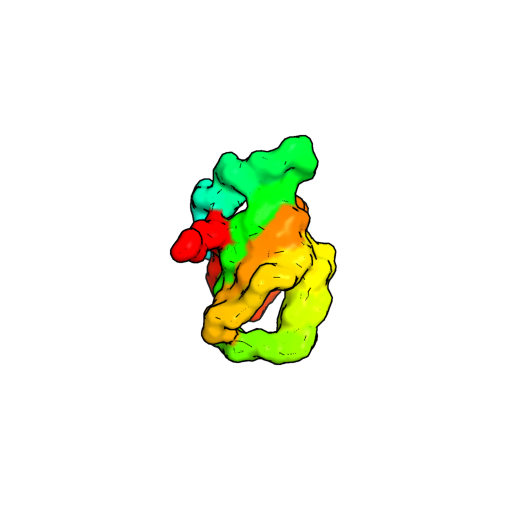1 1.00 90.19 83 GLU A N 1
ATOM 635 C CA . GLU A 1 83 ? 5.258 -5.001 -3.787 1.00 90.19 83 GLU A CA 1
ATOM 636 C C . GLU A 1 83 ? 5.628 -4.703 -2.324 1.00 90.19 83 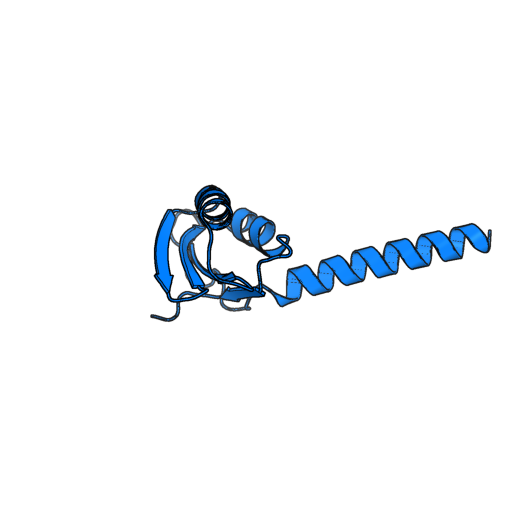GLU A C 1
ATOM 638 O O . GLU A 1 83 ? 5.256 -5.444 -1.412 1.00 90.19 83 GLU A O 1
ATOM 643 N N . ALA A 1 84 ? 6.303 -3.577 -2.069 1.00 91.75 84 ALA A N 1
ATOM 644 C CA . ALA A 1 84 ? 6.637 -3.142 -0.714 1.00 91.75 84 ALA A CA 1
ATOM 645 C C . ALA A 1 84 ? 5.386 -2.866 0.139 1.00 91.75 84 ALA A C 1
ATOM 647 O O . ALA A 1 84 ? 5.360 -3.191 1.329 1.00 91.75 84 ALA A O 1
ATOM 648 N N . LEU A 1 85 ? 4.342 -2.299 -0.470 1.00 92.88 85 LEU A N 1
ATOM 649 C CA . LEU A 1 85 ? 3.048 -2.077 0.167 1.00 92.88 85 LEU A CA 1
ATOM 650 C C . LEU A 1 85 ? 2.330 -3.403 0.469 1.00 92.88 85 LEU A C 1
ATOM 652 O O . LEU A 1 85 ? 1.886 -3.606 1.596 1.00 92.88 85 LEU A O 1
ATOM 656 N N . ALA A 1 86 ? 2.287 -4.356 -0.463 1.00 91.31 86 ALA A N 1
ATOM 657 C CA . ALA A 1 86 ? 1.625 -5.652 -0.263 1.00 91.31 86 ALA A CA 1
ATOM 658 C C . ALA A 1 86 ? 2.175 -6.429 0.954 1.00 91.31 86 ALA A C 1
ATOM 660 O O . ALA A 1 86 ? 1.439 -7.115 1.671 1.00 91.31 86 ALA A O 1
ATOM 661 N N . ARG A 1 87 ? 3.462 -6.252 1.267 1.00 89.44 87 ARG A N 1
ATOM 662 C CA . ARG A 1 87 ? 4.116 -6.860 2.438 1.00 89.44 87 ARG A CA 1
ATOM 663 C C . ARG A 1 87 ? 3.691 -6.245 3.779 1.00 89.44 87 ARG A C 1
ATOM 665 O O . ARG A 1 87 ? 3.944 -6.837 4.827 1.00 89.44 87 ARG A O 1
ATOM 672 N N . LYS A 1 88 ? 3.028 -5.083 3.800 1.00 90.06 88 LYS A N 1
ATOM 673 C CA . LYS A 1 88 ? 2.521 -4.485 5.045 1.00 90.06 88 LYS A CA 1
ATOM 674 C C . LYS A 1 88 ? 1.345 -5.307 5.579 1.00 90.06 88 LYS A C 1
ATOM 676 O O . LYS A 1 88 ? 0.367 -5.570 4.878 1.00 90.06 88 LYS A O 1
ATOM 681 N N . TYR A 1 89 ? 1.414 -5.707 6.848 1.00 88.12 89 TYR A N 1
ATOM 682 C CA . TYR A 1 89 ? 0.402 -6.576 7.470 1.00 88.12 89 TYR A CA 1
ATOM 683 C C . TYR A 1 89 ? -0.984 -5.916 7.590 1.00 88.12 89 TYR A C 1
ATOM 685 O O . TYR A 1 89 ? -1.999 -6.616 7.638 1.00 88.12 89 TYR A O 1
ATOM 693 N N . TRP A 1 90 ? -1.023 -4.582 7.638 1.00 90.81 90 TRP A N 1
ATOM 694 C CA . TRP A 1 90 ? -2.235 -3.770 7.753 1.00 90.81 90 TRP A CA 1
ATOM 695 C C . TRP A 1 90 ? -2.886 -3.440 6.406 1.00 90.81 90 TRP A C 1
ATOM 697 O O . TRP A 1 90 ? -4.029 -2.985 6.389 1.00 90.81 90 TRP A O 1
ATOM 707 N N . ILE A 1 91 ? -2.205 -3.713 5.286 1.00 92.62 91 ILE A N 1
ATOM 708 C CA . ILE A 1 91 ? -2.814 -3.642 3.956 1.00 92.62 91 ILE A CA 1
ATOM 709 C C . ILE A 1 91 ? -3.680 -4.880 3.755 1.00 92.62 91 ILE A C 1
ATOM 711 O O . ILE A 1 91 ? -3.245 -6.015 3.984 1.00 92.62 91 ILE A O 1
ATOM 715 N N . ARG A 1 92 ? -4.928 -4.633 3.360 1.00 91.50 92 ARG A N 1
ATOM 716 C CA . ARG A 1 92 ? -5.926 -5.649 3.044 1.00 91.50 92 ARG A CA 1
ATOM 717 C C . ARG A 1 92 ? -5.909 -5.988 1.562 1.00 91.50 92 ARG A C 1
ATOM 719 O O . ARG A 1 92 ? -5.872 -7.169 1.237 1.00 91.50 92 ARG A O 1
ATOM 726 N N . ARG A 1 93 ? -5.908 -4.973 0.697 1.00 92.62 93 ARG A N 1
ATOM 727 C CA . ARG A 1 93 ? -5.936 -5.144 -0.756 1.00 92.62 93 ARG A CA 1
ATOM 728 C C . ARG A 1 93 ? -5.314 -3.944 -1.465 1.00 92.62 93 ARG A C 1
ATOM 730 O O . ARG A 1 93 ? -5.337 -2.831 -0.947 1.00 92.62 93 ARG A O 1
ATOM 737 N N . ILE A 1 94 ? -4.756 -4.186 -2.643 1.00 94.38 94 ILE A N 1
ATOM 738 C CA . ILE A 1 94 ? -4.312 -3.183 -3.603 1.00 94.38 94 ILE A CA 1
ATOM 739 C C . ILE A 1 94 ? -5.012 -3.491 -4.925 1.00 94.38 94 ILE A C 1
ATOM 741 O O . ILE A 1 94 ? -4.910 -4.612 -5.423 1.00 94.38 94 ILE A O 1
ATOM 745 N N . SER A 1 95 ? -5.718 -2.515 -5.482 1.00 94.44 95 SER A N 1
ATOM 746 C CA . SER A 1 95 ? -6.459 -2.645 -6.742 1.00 94.44 95 SER A CA 1
ATOM 747 C C . SER A 1 95 ? -6.164 -1.486 -7.688 1.00 94.44 95 SER A C 1
ATOM 749 O O . SER A 1 95 ? -5.615 -0.454 -7.284 1.00 94.44 95 SER A O 1
ATOM 751 N N . ALA A 1 96 ? -6.498 -1.655 -8.968 1.00 91.94 96 ALA A N 1
ATOM 752 C CA . ALA A 1 96 ? -6.574 -0.515 -9.871 1.00 91.94 96 ALA A CA 1
ATOM 753 C C . ALA A 1 96 ? -7.612 0.507 -9.350 1.00 91.94 96 ALA A C 1
ATOM 755 O O . ALA A 1 96 ? -8.531 0.120 -8.623 1.00 91.94 96 ALA A O 1
ATOM 756 N N . PRO A 1 97 ? -7.470 1.804 -9.687 1.00 87.19 97 PRO A N 1
ATOM 757 C CA . PRO A 1 97 ? -8.431 2.811 -9.269 1.00 87.19 97 PRO A CA 1
ATOM 758 C C . PRO A 1 97 ? -9.817 2.466 -9.785 1.00 87.19 97 PRO A C 1
ATOM 760 O O . PRO A 1 97 ? -9.992 2.290 -10.994 1.00 87.19 97 PRO A O 1
ATOM 763 N N . THR A 1 98 ? -10.789 2.411 -8.885 1.00 73.19 98 THR A N 1
ATOM 764 C CA . THR A 1 98 ? -12.194 2.376 -9.297 1.00 73.19 98 THR A CA 1
ATOM 765 C C . THR A 1 98 ? -12.584 3.827 -9.569 1.00 73.19 98 THR A C 1
ATOM 767 O O . THR A 1 98 ? -12.420 4.670 -8.691 1.00 73.19 98 THR A O 1
ATOM 770 N N . GLY A 1 99 ? -12.912 4.137 -10.828 1.00 59.62 99 GLY A N 1
ATOM 771 C CA . GLY A 1 99 ? -13.131 5.507 -11.314 1.00 59.62 99 GLY A CA 1
ATOM 772 C C . GLY A 1 99 ? -14.185 6.292 -10.547 1.00 59.62 99 GLY A C 1
ATOM 773 O O . GLY A 1 99 ? -15.151 5.660 -10.066 1.00 59.62 99 GLY A O 1
#

Secondary structure (DSSP, 8-state):
-HHHHHHHHHHHHHHHHHHHHHHTTB-TTTTSS--TTS-EEEEEEESS---HHHHHHHTTTSEEEEEETTEEEEEEE-HHHHHHHHT-TTEEEEE----

pLDDT: mean 89.5, std 8.33, range [59.62, 96.62]

Foldseek 3Di:
DVVVVVVVVVVVVVVVVLVCQLVVAEDPQPQPDADPVSFAKKKWAFQAADDPVNVVLLVVQFNFPDDDGRITIGGRGHPVSSSVSSSDPRTRHMYHDPD

Sequence (99 aa):
MRKIAVVVAVVLAYEIWLDVQASGKVADDVGQVRNERGRYSADVEIKFAPERYHVLELQKHGRIAGTDGNVVHLRGVSPAGTEALARKYWIRRISAPTG